Protein AF-A0A5P2HF36-F1 (afdb_monomer)

Radius of gyration: 24.13 Å; Cα contacts (8 Å, |Δi|>4): 48; chains: 1; bounding box: 55×25×68 Å

Solvent-accessible surface area (backbone atoms only — not comparable to full-atom values): 6601 Å² total; per-residue (Å²): 133,89,74,77,53,73,66,56,51,51,55,49,68,67,32,65,67,54,49,50,51,53,53,50,51,50,50,55,50,50,52,53,48,51,53,48,47,58,66,64,55,38,54,63,52,45,51,71,78,40,50,66,59,44,61,40,66,76,50,100,89,42,30,42,40,57,55,50,57,58,47,47,54,55,51,50,50,52,50,52,50,54,48,52,62,52,44,56,56,51,50,55,54,50,52,54,52,59,74,67,49,78,75,81,62,67,69,64,59,54,70,74,75,112

Foldseek 3Di:
DDDDDPVVVVVLVPDPLSVVLVVLLVVLVVVLVVVLCCLVVVVVVCCVVDVPQQVCDPDPPHGPVVVSVVVNVVVVVVSVVSNVVSVVVSVVSVVVVVVPDPDPPCVVVVVVVD

Nearest PDB structures (foldseek):
  1wa8-assembly1_A  TM=5.780E-01  e=6.560E+00  Mycobacterium tuberculosis variant bovis
  4lws-assembly3_A  TM=4.299E-01  e=8.935E+00  Thermomonospora curvata DSM 43183

Mean predicted aligned error: 9.25 Å

InterPro domains:
  IPR007436 Protein of unknown function DUF485 [PF04341] (14-98)

Sequence (114 aa):
MIKPSPRAYEALYQNPEFQRLVRTRRRVVLTLFAISMTMFFAVPVLAGIGSSLFEIRVTASTNFGLWYLCGQYFVGGVIAWAYAAKLRRLDAMADALISQAPSPEPEAAHAVAA

Organism: NCBI:txid82633

pLDDT: mean 84.2, std 13.48, range [40.88, 96.81]

Structure (mmCIF, N/CA/C/O backbone):
data_AF-A0A5P2HF36-F1
#
_entry.id   AF-A0A5P2HF36-F1
#
loop_
_atom_site.group_PDB
_atom_site.id
_atom_site.type_symbol
_atom_site.label_atom_id
_atom_site.label_alt_id
_atom_site.label_comp_id
_atom_site.label_asym_id
_atom_site.label_entity_id
_atom_site.label_seq_id
_atom_site.pdbx_PDB_ins_code
_atom_site.Cartn_x
_atom_site.Cartn_y
_atom_site.Cartn_z
_atom_site.occupancy
_atom_site.B_iso_or_equiv
_atom_site.auth_seq_id
_atom_site.auth_comp_id
_atom_site.auth_asym_id
_atom_site.auth_atom_id
_atom_site.pdbx_PDB_model_num
ATOM 1 N N . MET A 1 1 ? -20.904 16.478 21.110 1.00 54.81 1 MET A N 1
ATOM 2 C CA . MET A 1 1 ? -19.811 15.514 20.843 1.00 54.81 1 MET A CA 1
ATOM 3 C C . MET A 1 1 ? -19.294 15.032 22.193 1.00 54.81 1 MET A C 1
ATOM 5 O O . MET A 1 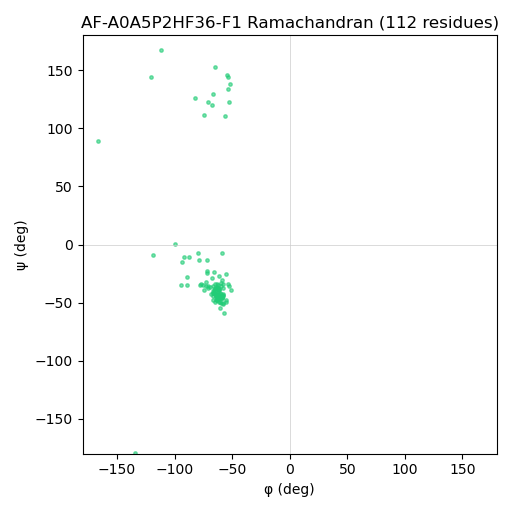1 ? -18.607 15.789 22.865 1.00 54.81 1 MET A O 1
ATOM 9 N N . ILE A 1 2 ? -19.700 13.845 22.645 1.00 56.78 2 ILE A N 1
ATOM 10 C CA . ILE A 1 2 ? -19.213 13.280 23.912 1.00 56.78 2 ILE A CA 1
ATOM 11 C C . ILE A 1 2 ? -17.780 12.808 23.657 1.00 56.78 2 ILE A C 1
ATOM 13 O O . ILE A 1 2 ? -17.565 11.899 22.857 1.00 56.78 2 ILE A O 1
ATOM 17 N N . LYS A 1 3 ? -16.790 13.469 24.264 1.00 63.72 3 LYS A N 1
ATOM 18 C CA . LYS A 1 3 ? -15.410 12.975 24.254 1.00 63.72 3 LYS A CA 1
ATOM 19 C C . LYS A 1 3 ? -15.289 11.924 25.362 1.00 63.72 3 LYS A C 1
ATOM 21 O O . LYS A 1 3 ? -15.630 12.245 26.499 1.00 63.72 3 LYS A O 1
ATOM 26 N N . PRO A 1 4 ? -14.824 10.700 25.059 1.00 67.50 4 PRO A N 1
ATOM 27 C CA . PRO A 1 4 ? -14.537 9.706 26.084 1.00 67.50 4 PRO A CA 1
ATOM 28 C C . PRO A 1 4 ? -13.595 10.283 27.144 1.00 67.50 4 PRO A C 1
ATOM 30 O O . PRO A 1 4 ? -12.704 11.077 26.824 1.00 67.50 4 PRO A O 1
ATOM 33 N N . SER A 1 5 ? -13.787 9.892 28.402 1.00 78.50 5 SER A N 1
ATOM 34 C CA . SER A 1 5 ? -12.887 10.294 29.482 1.00 78.50 5 SER A CA 1
ATOM 35 C C . SER A 1 5 ? -11.484 9.698 29.260 1.00 78.50 5 SER A C 1
ATOM 37 O O . SER A 1 5 ? -11.361 8.637 28.642 1.00 78.50 5 SER A O 1
ATOM 39 N N . PRO A 1 6 ? -10.405 10.325 29.767 1.00 79.06 6 PRO A N 1
ATOM 40 C CA . PRO A 1 6 ? -9.044 9.788 29.648 1.00 79.06 6 PRO A CA 1
ATOM 41 C C . PRO A 1 6 ? -8.927 8.321 30.098 1.00 79.06 6 PRO A C 1
ATOM 43 O O . PRO A 1 6 ? -8.327 7.506 29.406 1.00 79.06 6 PRO A O 1
ATOM 46 N N . ARG A 1 7 ? -9.627 7.950 31.180 1.00 78.25 7 ARG A N 1
ATOM 47 C CA . ARG A 1 7 ? -9.688 6.565 31.678 1.00 78.25 7 ARG A CA 1
ATOM 48 C C . ARG A 1 7 ? -10.326 5.585 30.691 1.00 78.25 7 ARG A C 1
ATOM 50 O O . ARG A 1 7 ? -9.879 4.446 30.603 1.00 78.25 7 ARG A O 1
ATOM 57 N N . ALA A 1 8 ? -11.343 6.014 29.941 1.00 78.81 8 ALA A N 1
ATOM 58 C CA . ALA A 1 8 ? -11.966 5.183 28.912 1.00 78.81 8 ALA A CA 1
ATOM 59 C C . ALA A 1 8 ? -10.999 4.903 27.748 1.00 78.81 8 ALA A C 1
ATOM 61 O O . 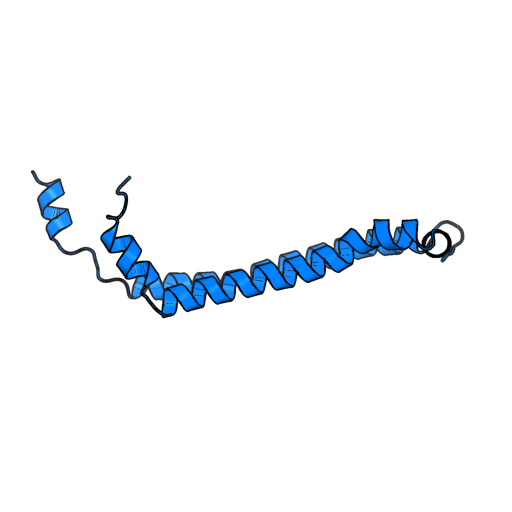ALA A 1 8 ? -10.977 3.792 27.219 1.00 78.81 8 ALA A O 1
ATOM 62 N N . TYR A 1 9 ? -10.150 5.874 27.387 1.00 79.44 9 TYR A N 1
ATOM 63 C CA . TYR A 1 9 ? -9.068 5.645 26.427 1.00 79.44 9 TYR A CA 1
ATOM 64 C C . TYR A 1 9 ? -8.015 4.680 26.975 1.00 79.44 9 TYR A C 1
ATOM 66 O O . TYR A 1 9 ? -7.620 3.763 26.261 1.00 79.44 9 TYR A O 1
ATOM 74 N N . GLU A 1 10 ? -7.592 4.842 28.232 1.00 82.75 10 GLU A N 1
ATOM 75 C CA . GLU A 1 10 ? -6.656 3.920 28.891 1.00 82.75 10 GLU A CA 1
ATOM 76 C C . GLU A 1 10 ? -7.169 2.472 28.847 1.00 82.75 10 GLU A C 1
ATOM 78 O O . GLU A 1 10 ? -6.445 1.567 28.430 1.00 82.75 10 GLU A O 1
ATOM 83 N N . ALA A 1 11 ? -8.440 2.259 29.207 1.00 82.31 11 ALA A N 1
ATOM 84 C CA . ALA A 1 11 ? -9.078 0.944 29.184 1.00 82.31 11 ALA A CA 1
ATOM 85 C C . ALA A 1 11 ? -9.122 0.345 27.766 1.00 82.31 11 ALA A C 1
ATOM 87 O O . ALA A 1 11 ? -8.852 -0.842 27.580 1.00 82.31 11 ALA A O 1
ATOM 88 N N . LEU A 1 12 ? -9.389 1.170 26.747 1.00 82.00 12 LEU A N 1
ATOM 89 C CA . LEU A 1 12 ? -9.356 0.746 25.347 1.00 82.00 12 LEU A CA 1
ATOM 90 C C . LEU A 1 12 ? -7.936 0.369 24.892 1.00 82.00 12 LEU A C 1
ATOM 92 O O . LEU A 1 12 ? -7.758 -0.641 24.215 1.00 82.00 12 LEU A O 1
ATOM 96 N N . TYR A 1 13 ? -6.914 1.137 25.281 1.00 84.31 13 TYR A N 1
ATOM 97 C CA . TYR A 1 13 ? -5.516 0.834 24.951 1.00 84.31 13 TYR A CA 1
ATOM 98 C C . TYR A 1 13 ? -4.999 -0.435 25.639 1.00 84.31 13 TYR A C 1
ATOM 100 O O . TYR A 1 13 ? -4.127 -1.119 25.090 1.00 84.31 13 TYR A O 1
ATOM 108 N N . GLN A 1 14 ? -5.536 -0.772 26.812 1.00 86.31 14 GLN A N 1
ATOM 109 C CA . GLN A 1 14 ? -5.230 -2.023 27.507 1.00 86.31 14 GLN A CA 1
ATOM 110 C C . GLN A 1 14 ? -5.974 -3.237 26.931 1.00 86.31 14 GLN A C 1
ATOM 112 O O . GLN A 1 14 ? -5.580 -4.368 27.211 1.00 86.31 14 GLN A O 1
ATOM 117 N N . ASN A 1 15 ? -6.990 -3.039 26.082 1.00 86.75 15 ASN A N 1
ATOM 118 C CA . ASN A 1 15 ? -7.717 -4.142 25.460 1.00 86.75 15 ASN A CA 1
ATOM 119 C C . ASN A 1 15 ? -6.813 -4.907 24.457 1.00 86.75 15 ASN A C 1
ATOM 121 O O . ASN A 1 15 ? -6.347 -4.326 23.466 1.00 86.75 15 ASN A O 1
ATOM 125 N N . PRO A 1 16 ? -6.574 -6.219 24.660 1.00 88.06 16 PRO A N 1
ATOM 126 C CA . PRO A 1 16 ? -5.680 -7.007 23.810 1.00 88.06 16 PRO A CA 1
ATOM 127 C C . PRO A 1 16 ? -6.176 -7.141 22.363 1.00 88.06 16 PRO A C 1
ATOM 129 O O . PRO A 1 16 ? -5.362 -7.129 21.433 1.00 88.06 16 PRO A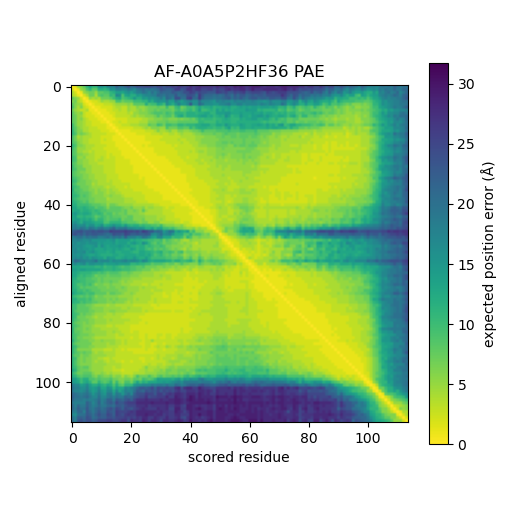 O 1
ATOM 132 N N . GLU A 1 17 ? -7.490 -7.207 22.142 1.00 87.62 17 GLU A N 1
ATOM 133 C CA . GLU A 1 17 ? -8.080 -7.286 20.801 1.00 87.62 17 GLU A CA 1
ATOM 134 C C . GLU A 1 17 ? -7.933 -5.953 20.048 1.00 87.62 17 GLU A C 1
ATOM 136 O O . GLU A 1 17 ? -7.604 -5.939 18.857 1.00 87.62 17 GLU A O 1
ATOM 141 N N . PHE A 1 18 ? -8.031 -4.817 20.748 1.00 88.19 18 PHE A N 1
ATOM 142 C CA . PHE A 1 18 ? -7.736 -3.506 20.160 1.00 88.19 18 PHE A CA 1
ATOM 143 C C . PHE A 1 18 ? -6.261 -3.389 19.749 1.00 88.19 18 PHE A C 1
ATOM 145 O O . PHE A 1 18 ? -5.944 -2.969 18.631 1.00 88.19 18 PHE A O 1
ATOM 152 N N . GLN A 1 19 ? -5.329 -3.838 20.596 1.00 89.88 19 GLN A N 1
ATOM 153 C CA . GLN A 1 19 ? -3.911 -3.861 20.226 1.00 89.88 19 GLN A CA 1
ATOM 154 C C . GLN A 1 19 ? -3.640 -4.770 19.023 1.00 89.88 19 GLN A C 1
ATOM 156 O O . GLN A 1 19 ? -2.832 -4.427 18.152 1.00 89.88 19 GLN A O 1
ATOM 161 N N . ARG A 1 20 ? -4.313 -5.923 18.944 1.00 90.81 20 ARG A N 1
ATOM 162 C CA . ARG A 1 20 ? -4.219 -6.840 17.804 1.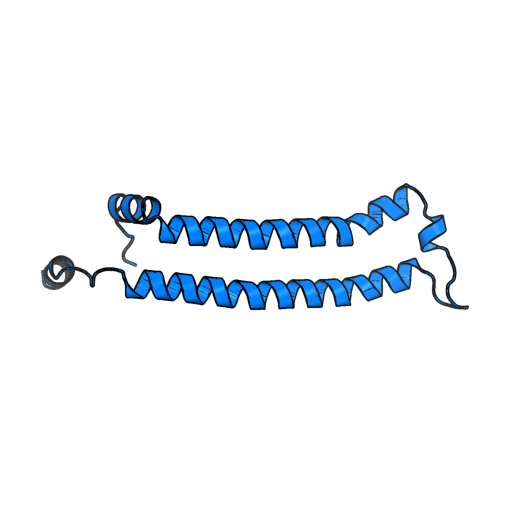00 90.81 20 ARG A CA 1
ATOM 163 C C . ARG A 1 20 ? -4.715 -6.183 16.516 1.00 90.81 20 ARG A C 1
ATOM 165 O O . ARG A 1 20 ? -4.030 -6.292 15.492 1.00 90.81 20 ARG A O 1
ATOM 172 N N . LEU A 1 21 ? -5.833 -5.458 16.565 1.00 91.06 21 LEU A N 1
ATOM 173 C CA . LEU A 1 21 ? -6.364 -4.684 15.440 1.00 91.06 21 LEU A CA 1
ATOM 174 C C . LEU A 1 21 ? -5.344 -3.646 14.947 1.00 91.06 21 LEU A C 1
ATOM 176 O O . LEU A 1 21 ? -4.987 -3.636 13.766 1.00 91.06 21 LEU A O 1
ATOM 180 N N . VAL A 1 22 ? -4.803 -2.826 15.856 1.00 92.56 22 VAL A N 1
ATOM 181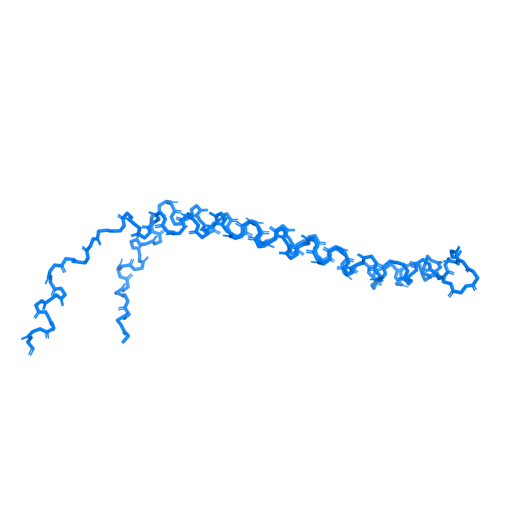 C CA . VAL A 1 22 ? -3.824 -1.774 15.525 1.00 92.56 22 VAL A CA 1
ATOM 182 C C . VAL A 1 22 ? -2.548 -2.364 14.923 1.00 92.56 22 VAL A C 1
ATOM 184 O O . VAL A 1 22 ? -2.069 -1.886 13.891 1.00 92.56 22 VAL A O 1
ATOM 187 N N . ARG A 1 23 ? -2.002 -3.437 15.513 1.00 93.19 23 ARG A N 1
ATOM 188 C CA . ARG A 1 23 ? -0.801 -4.117 14.991 1.00 93.19 23 ARG A CA 1
ATOM 189 C C . ARG A 1 23 ? -1.043 -4.692 13.597 1.00 93.19 23 ARG A C 1
ATOM 191 O O . ARG A 1 23 ? -0.171 -4.576 12.733 1.00 93.19 23 ARG A O 1
ATOM 198 N N . THR A 1 24 ? -2.216 -5.279 13.370 1.00 92.38 24 THR A N 1
ATOM 199 C CA . THR A 1 24 ? -2.583 -5.862 12.073 1.00 92.38 24 THR A CA 1
ATOM 200 C C . THR A 1 24 ? -2.726 -4.774 11.015 1.00 92.38 24 THR A C 1
ATOM 202 O O . THR A 1 24 ? -2.094 -4.873 9.963 1.00 92.38 24 THR A O 1
ATOM 205 N N . ARG A 1 25 ? -3.449 -3.686 11.316 1.00 93.31 25 ARG A N 1
ATOM 206 C CA . ARG A 1 25 ? -3.562 -2.516 10.432 1.00 93.31 25 ARG A CA 1
ATOM 207 C C . ARG A 1 25 ? -2.192 -1.951 10.078 1.00 93.31 25 ARG A C 1
ATOM 209 O O . ARG A 1 25 ? -1.893 -1.772 8.900 1.00 93.31 25 ARG A O 1
ATOM 216 N N . ARG A 1 26 ? -1.337 -1.728 11.081 1.00 95.19 26 ARG A N 1
ATOM 217 C CA . ARG A 1 26 ? 0.016 -1.200 10.869 1.00 95.19 26 ARG A CA 1
ATOM 218 C C . ARG A 1 26 ? 0.832 -2.105 9.953 1.00 95.19 26 ARG A C 1
ATOM 220 O O . ARG A 1 26 ? 1.468 -1.606 9.035 1.00 95.19 26 ARG A O 1
ATOM 227 N N . ARG A 1 27 ? 0.793 -3.425 10.162 1.00 95.38 27 ARG A N 1
ATOM 228 C CA . ARG A 1 27 ? 1.503 -4.387 9.306 1.00 95.38 27 ARG A CA 1
ATOM 229 C C . ARG A 1 27 ? 1.007 -4.319 7.863 1.00 95.38 27 ARG A C 1
ATOM 231 O O . ARG A 1 27 ? 1.826 -4.236 6.961 1.00 95.38 27 ARG A O 1
ATOM 238 N N . VAL A 1 28 ? -0.311 -4.312 7.646 1.00 93.81 28 VAL A N 1
ATOM 239 C CA . VAL A 1 28 ? -0.899 -4.217 6.299 1.00 93.81 28 VAL A CA 1
ATOM 240 C C . VAL A 1 28 ? -0.433 -2.953 5.583 1.00 93.81 28 VAL A C 1
ATOM 242 O O . VAL A 1 28 ? 0.059 -3.043 4.460 1.00 93.81 28 VAL A O 1
ATOM 245 N N . VAL A 1 29 ? -0.552 -1.801 6.245 1.00 94.88 29 VAL A N 1
ATOM 246 C CA . VAL A 1 29 ? -0.167 -0.507 5.671 1.00 94.88 29 VAL A CA 1
ATOM 247 C C . VAL A 1 29 ? 1.330 -0.464 5.388 1.00 94.88 29 VAL A C 1
ATOM 249 O O . VAL A 1 29 ? 1.711 -0.117 4.279 1.00 94.88 29 VAL A O 1
ATOM 252 N N . LEU A 1 30 ? 2.177 -0.870 6.338 1.00 96.75 30 LEU A N 1
ATOM 253 C CA . LEU A 1 30 ? 3.630 -0.839 6.157 1.00 96.75 30 LEU A CA 1
ATOM 254 C C . LEU A 1 30 ? 4.106 -1.790 5.059 1.00 96.75 30 LEU A C 1
ATOM 256 O O . LEU A 1 30 ? 4.994 -1.429 4.296 1.00 96.75 30 LEU A O 1
ATOM 260 N N . THR A 1 31 ? 3.516 -2.981 4.939 1.00 95.06 31 THR A N 1
ATOM 261 C CA . THR A 1 31 ? 3.863 -3.909 3.857 1.00 95.06 31 THR A CA 1
ATOM 262 C C . THR A 1 31 ? 3.495 -3.332 2.494 1.00 95.06 31 THR A C 1
ATOM 264 O O . THR A 1 31 ? 4.321 -3.352 1.588 1.00 95.06 31 THR A O 1
ATOM 267 N N . LEU A 1 32 ? 2.279 -2.797 2.339 1.00 94.44 32 LEU A N 1
ATOM 268 C CA . LEU A 1 32 ? 1.861 -2.193 1.071 1.00 94.44 32 LEU A CA 1
ATOM 269 C C . LEU A 1 32 ? 2.670 -0.934 0.758 1.00 94.44 32 LEU A C 1
ATOM 271 O O . LEU A 1 32 ? 3.081 -0.750 -0.379 1.00 94.44 32 LEU A O 1
ATOM 275 N N . PHE A 1 33 ? 2.965 -0.120 1.770 1.00 96.00 33 PHE A N 1
ATOM 276 C CA . PHE A 1 33 ? 3.836 1.039 1.638 1.00 96.00 33 PHE A CA 1
ATOM 277 C C . PHE A 1 33 ? 5.240 0.646 1.176 1.00 96.00 33 PHE A C 1
ATOM 279 O O . PHE A 1 33 ? 5.750 1.262 0.251 1.00 96.00 33 PHE A O 1
ATOM 286 N N . ALA A 1 34 ? 5.846 -0.392 1.759 1.00 96.62 34 ALA A N 1
ATOM 287 C CA . ALA A 1 34 ? 7.163 -0.868 1.344 1.00 96.62 34 ALA A CA 1
ATOM 288 C C . ALA A 1 34 ? 7.160 -1.341 -0.119 1.00 96.62 34 ALA A C 1
ATOM 290 O O . ALA A 1 34 ? 8.033 -0.941 -0.882 1.00 96.62 34 ALA A O 1
ATOM 291 N N . ILE A 1 35 ? 6.147 -2.115 -0.530 1.00 94.94 35 ILE A N 1
ATOM 292 C CA . ILE A 1 35 ? 5.985 -2.563 -1.924 1.00 94.94 35 ILE A CA 1
ATOM 293 C C . ILE A 1 35 ? 5.838 -1.363 -2.865 1.00 94.94 35 ILE A C 1
ATOM 295 O O . ILE A 1 35 ? 6.543 -1.284 -3.871 1.00 94.94 35 ILE A O 1
ATOM 299 N N . SER A 1 36 ? 4.954 -0.418 -2.529 1.00 94.06 36 SER A N 1
ATOM 300 C CA . SER A 1 36 ? 4.769 0.809 -3.302 1.00 94.06 36 SER A CA 1
ATOM 301 C C . SER A 1 36 ? 6.065 1.603 -3.384 1.00 94.06 36 SER A C 1
ATOM 303 O O . SER A 1 36 ? 6.454 2.026 -4.463 1.00 94.06 36 SER A O 1
ATOM 305 N N . MET A 1 37 ? 6.775 1.778 -2.274 1.00 95.69 37 MET A N 1
ATOM 306 C CA . MET A 1 37 ? 8.026 2.520 -2.275 1.00 95.69 37 MET A CA 1
ATOM 307 C C . MET A 1 37 ? 9.031 1.852 -3.212 1.00 95.69 37 MET A C 1
ATOM 309 O O . MET A 1 37 ? 9.520 2.503 -4.122 1.00 95.69 37 MET A O 1
ATOM 313 N N . THR A 1 38 ? 9.259 0.543 -3.096 1.00 94.12 38 THR A N 1
ATOM 314 C CA . THR A 1 38 ? 10.170 -0.172 -3.999 1.00 94.12 38 THR A CA 1
ATOM 315 C C . THR A 1 38 ? 9.764 -0.041 -5.468 1.00 94.12 38 THR A C 1
ATOM 317 O O . THR A 1 38 ? 10.619 0.222 -6.305 1.00 94.12 38 THR A O 1
ATOM 320 N N . MET A 1 39 ? 8.480 -0.190 -5.799 1.00 90.94 39 MET A N 1
ATOM 321 C CA . MET A 1 39 ? 8.014 -0.143 -7.191 1.00 90.94 39 MET A CA 1
ATOM 322 C C . MET A 1 39 ? 7.991 1.263 -7.786 1.00 90.94 39 MET A C 1
ATOM 324 O O . MET A 1 39 ? 8.330 1.434 -8.950 1.00 90.94 39 MET A O 1
ATOM 328 N N . PHE A 1 40 ? 7.593 2.278 -7.025 1.00 91.12 40 PHE A N 1
ATOM 329 C CA . PHE A 1 40 ? 7.440 3.633 -7.553 1.00 91.12 40 PHE A CA 1
ATOM 330 C C . PHE A 1 40 ? 8.739 4.444 -7.458 1.00 91.12 40 PHE A C 1
ATOM 332 O O . PHE A 1 40 ? 9.060 5.179 -8.390 1.00 91.12 40 PHE A O 1
ATOM 339 N N . PHE A 1 41 ? 9.548 4.255 -6.407 1.00 92.88 41 PHE A N 1
ATOM 340 C CA . PHE A 1 41 ? 10.876 4.881 -6.303 1.00 92.88 41 PHE A CA 1
ATOM 341 C C . PHE A 1 41 ? 11.965 4.168 -7.111 1.00 92.88 41 PHE A C 1
ATOM 343 O O . PHE A 1 41 ? 13.062 4.706 -7.248 1.00 92.88 41 PHE A O 1
ATOM 350 N N . ALA A 1 42 ? 11.691 3.001 -7.696 1.00 89.81 42 ALA A N 1
ATOM 351 C CA . ALA A 1 42 ? 12.637 2.374 -8.612 1.00 89.81 42 ALA A CA 1
ATOM 352 C C . ALA A 1 42 ? 12.920 3.242 -9.850 1.00 89.81 42 ALA A C 1
ATOM 354 O O . ALA A 1 42 ? 14.023 3.165 -10.375 1.00 89.81 42 ALA A O 1
ATOM 355 N N . VAL A 1 43 ? 11.995 4.108 -10.289 1.00 88.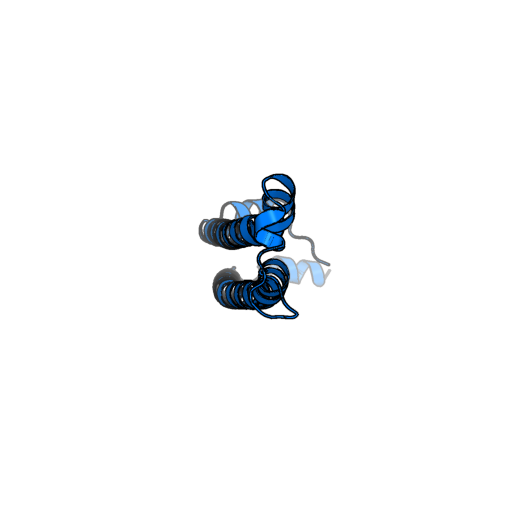56 43 VAL A N 1
ATOM 356 C CA . VAL A 1 43 ? 12.201 4.984 -11.462 1.00 88.56 43 VAL A CA 1
ATOM 357 C C . VAL A 1 43 ? 13.438 5.880 -11.312 1.00 88.56 43 VAL A C 1
ATOM 359 O O . VAL A 1 43 ? 14.338 5.749 -12.138 1.00 88.56 43 VAL A O 1
ATOM 362 N N . PRO A 1 44 ? 13.553 6.753 -10.288 1.00 88.31 44 PRO A N 1
ATOM 363 C CA . PRO A 1 44 ? 14.737 7.598 -10.129 1.00 88.31 44 PRO A CA 1
ATOM 364 C C . PRO A 1 44 ? 16.020 6.791 -9.893 1.00 88.31 44 PRO A C 1
ATOM 366 O O . PRO A 1 44 ? 17.078 7.186 -10.375 1.00 88.31 44 PRO A O 1
ATOM 369 N N . VAL A 1 45 ? 15.940 5.646 -9.206 1.00 88.44 45 VAL A N 1
ATOM 370 C CA . VAL A 1 45 ? 17.100 4.765 -8.985 1.00 88.44 45 VAL A CA 1
ATOM 371 C C . VAL A 1 45 ? 17.602 4.180 -10.305 1.00 88.44 45 VAL A C 1
ATOM 373 O O . VAL A 1 45 ? 18.788 4.267 -10.614 1.00 88.44 45 VAL A O 1
ATOM 376 N N . LEU A 1 46 ? 16.703 3.616 -11.110 1.00 84.06 46 LEU A N 1
ATOM 377 C CA . LEU A 1 46 ? 17.040 3.037 -12.406 1.00 84.06 46 LEU A CA 1
ATOM 378 C C . LEU A 1 46 ? 17.493 4.115 -13.397 1.00 84.06 46 LEU A C 1
ATOM 380 O O . LEU A 1 46 ? 18.465 3.905 -14.114 1.00 84.06 46 LEU A O 1
ATOM 384 N N . ALA A 1 47 ? 16.849 5.284 -13.395 1.00 83.69 47 ALA A N 1
ATOM 385 C CA . ALA A 1 47 ? 17.240 6.411 -14.236 1.00 83.69 47 ALA A CA 1
ATOM 386 C C . ALA A 1 47 ? 18.632 6.959 -13.874 1.00 83.69 47 ALA A C 1
ATOM 388 O O . ALA A 1 47 ? 19.386 7.331 -14.768 1.00 83.69 47 ALA A O 1
ATOM 389 N N . GLY A 1 48 ? 18.983 6.991 -12.583 1.00 84.31 48 GLY A N 1
ATOM 390 C CA . GLY A 1 48 ? 20.273 7.496 -12.107 1.00 84.31 48 GLY A CA 1
ATOM 391 C C . GLY A 1 48 ? 21.441 6.525 -12.295 1.00 84.31 48 GLY A C 1
ATOM 392 O O . GLY A 1 48 ? 22.555 6.968 -12.559 1.00 84.31 48 GLY A O 1
ATOM 393 N N . ILE A 1 49 ? 21.207 5.214 -12.170 1.00 76.44 49 ILE A N 1
ATOM 394 C CA . ILE A 1 49 ? 22.265 4.192 -12.283 1.00 76.44 49 ILE A CA 1
ATOM 395 C C . ILE A 1 49 ? 22.441 3.720 -13.738 1.00 76.44 49 ILE A C 1
ATOM 397 O O . ILE A 1 49 ? 23.544 3.343 -14.129 1.00 76.44 49 ILE A O 1
ATOM 401 N N . GLY A 1 50 ? 21.390 3.766 -14.565 1.00 69.50 50 GLY A N 1
ATOM 402 C CA . GLY A 1 50 ? 21.478 3.361 -15.967 1.00 69.50 50 GLY A CA 1
ATOM 403 C C . GLY A 1 50 ? 20.275 3.788 -16.801 1.00 69.50 50 GLY A C 1
ATOM 404 O O . GLY A 1 50 ? 19.348 2.999 -16.999 1.00 69.50 50 GLY A O 1
ATOM 405 N N . SER A 1 51 ? 20.330 4.999 -17.376 1.00 72.12 51 SER A N 1
ATOM 406 C CA . SER A 1 51 ? 19.336 5.462 -18.367 1.00 72.12 51 SER A CA 1
ATOM 407 C C . SER A 1 51 ? 19.212 4.504 -19.556 1.00 72.12 51 SER A C 1
ATOM 409 O O . SER A 1 51 ? 18.138 4.382 -20.144 1.00 72.12 51 SER A O 1
ATOM 411 N N . SER A 1 52 ? 20.277 3.746 -19.838 1.00 78.12 52 SER A N 1
ATOM 412 C CA . SER A 1 52 ? 20.321 2.727 -20.881 1.00 78.12 52 SER A CA 1
ATOM 413 C C . SER A 1 52 ? 19.181 1.717 -20.772 1.00 78.12 52 SER A C 1
ATOM 415 O O . SER A 1 52 ? 18.654 1.337 -21.809 1.00 78.12 52 SER A O 1
ATOM 417 N N . LEU A 1 53 ? 18.734 1.341 -19.562 1.00 80.50 53 LEU A N 1
ATOM 418 C CA . LEU A 1 53 ? 17.592 0.435 -19.368 1.00 80.50 53 LEU A CA 1
ATOM 419 C C . LEU A 1 53 ? 16.269 1.055 -19.831 1.00 80.50 53 LEU A C 1
ATOM 421 O O . LEU A 1 53 ? 15.461 0.379 -20.462 1.00 80.50 53 LEU A O 1
ATOM 425 N N . PHE A 1 54 ? 16.044 2.338 -19.536 1.00 81.50 54 PHE A N 1
ATOM 426 C CA . PHE A 1 54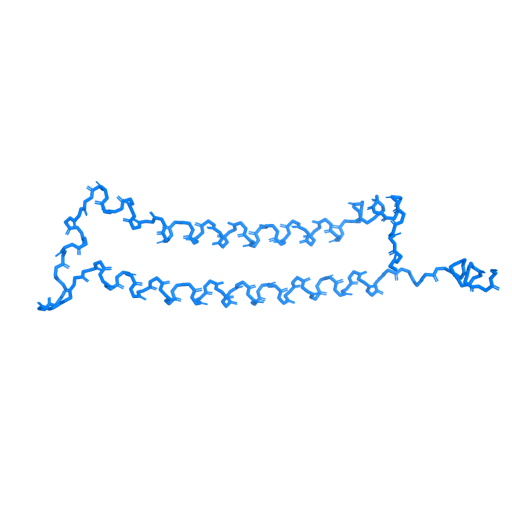 ? 14.839 3.057 -19.963 1.00 81.50 54 PHE A CA 1
ATOM 427 C C . PHE A 1 54 ? 14.849 3.351 -21.467 1.00 81.50 54 PHE A C 1
ATOM 429 O O . PHE A 1 54 ? 13.785 3.504 -22.063 1.00 81.50 54 PHE A O 1
ATOM 436 N N . GLU A 1 55 ? 16.026 3.375 -22.088 1.00 82.75 55 GLU A N 1
ATOM 437 C CA . GLU A 1 55 ? 16.219 3.611 -23.520 1.00 82.75 55 GLU A CA 1
ATOM 438 C C . GLU A 1 55 ? 16.149 2.336 -24.374 1.00 82.75 55 GLU A C 1
ATOM 440 O O . GLU A 1 55 ? 16.045 2.442 -25.600 1.00 82.75 55 GLU A O 1
ATOM 445 N N . ILE A 1 56 ? 16.139 1.138 -23.762 1.00 87.00 56 ILE A N 1
ATOM 446 C CA . ILE A 1 56 ? 15.970 -0.132 -24.486 1.00 87.00 56 ILE A CA 1
ATOM 447 C C . ILE A 1 56 ? 14.666 -0.072 -25.278 1.00 87.00 56 ILE A C 1
ATOM 449 O O . ILE A 1 56 ? 13.565 -0.083 -24.718 1.00 87.00 56 ILE A O 1
ATOM 453 N N . ARG A 1 57 ? 14.790 -0.014 -26.605 1.00 89.69 57 ARG A N 1
ATOM 454 C CA . ARG A 1 57 ? 13.644 -0.044 -27.512 1.00 89.69 57 ARG A CA 1
ATOM 455 C C . ARG A 1 57 ? 13.043 -1.442 -27.508 1.00 89.69 57 ARG A C 1
ATOM 457 O O . ARG A 1 57 ? 13.723 -2.417 -27.804 1.00 89.69 57 ARG A O 1
ATOM 464 N N . VAL A 1 58 ? 11.758 -1.518 -27.178 1.00 87.44 58 VAL A N 1
ATOM 465 C CA . VAL A 1 58 ? 10.964 -2.756 -27.223 1.00 87.44 58 VAL A CA 1
ATOM 466 C C . VAL A 1 58 ? 10.235 -2.857 -28.563 1.00 87.44 58 VAL A C 1
ATOM 468 O O . VAL A 1 58 ? 10.095 -3.938 -29.122 1.00 87.44 58 VAL A O 1
ATOM 471 N N . THR A 1 59 ? 9.805 -1.717 -29.107 1.00 90.38 59 THR A N 1
ATOM 472 C CA . THR A 1 59 ? 9.219 -1.608 -30.450 1.00 90.38 59 THR A CA 1
ATOM 473 C C . THR A 1 59 ? 9.826 -0.412 -31.186 1.00 90.38 59 THR A C 1
ATOM 475 O O . THR A 1 59 ? 10.663 0.306 -30.635 1.00 90.38 59 THR A O 1
ATOM 478 N N . ALA A 1 60 ? 9.393 -0.166 -32.427 1.00 85.81 60 ALA A N 1
ATOM 479 C CA . ALA A 1 60 ? 9.839 0.985 -33.210 1.00 85.81 60 ALA A CA 1
ATOM 480 C C . ALA A 1 60 ? 9.549 2.340 -32.528 1.00 85.81 60 ALA A C 1
ATOM 482 O O . ALA A 1 60 ? 10.319 3.281 -32.711 1.00 85.81 60 ALA A O 1
ATOM 483 N N . SER A 1 61 ? 8.478 2.435 -31.729 1.00 91.06 61 SER A N 1
ATOM 484 C CA . SER A 1 61 ? 8.035 3.677 -31.076 1.00 91.06 61 SER A CA 1
ATOM 485 C C . SER A 1 61 ? 8.023 3.627 -29.544 1.00 91.06 61 SER A C 1
ATOM 487 O O . SER A 1 61 ? 7.844 4.666 -28.913 1.00 91.06 61 SER A O 1
ATOM 489 N N . THR A 1 62 ? 8.225 2.459 -28.922 1.00 92.38 62 THR A N 1
ATOM 490 C CA . THR A 1 62 ? 8.165 2.305 -27.458 1.00 92.38 62 THR A CA 1
ATOM 491 C C . THR A 1 62 ? 9.476 1.798 -26.874 1.00 92.38 62 THR A C 1
ATOM 493 O O . THR A 1 62 ? 10.103 0.890 -27.426 1.00 92.38 62 THR A O 1
ATOM 496 N N . ASN A 1 63 ? 9.822 2.288 -25.688 1.00 91.50 63 ASN A N 1
ATOM 497 C CA . ASN A 1 63 ? 10.941 1.795 -24.893 1.00 91.50 63 ASN A CA 1
ATOM 498 C C . ASN A 1 63 ? 10.461 1.091 -23.616 1.00 91.50 63 ASN A C 1
ATOM 500 O O . ASN A 1 63 ? 9.288 1.171 -23.244 1.00 91.50 63 ASN A O 1
ATOM 504 N N . PHE A 1 64 ? 11.372 0.380 -22.961 1.00 89.75 64 PHE A N 1
ATOM 505 C CA . PHE A 1 64 ? 11.094 -0.332 -21.719 1.00 89.75 64 PHE A CA 1
ATOM 506 C C . PHE A 1 64 ? 10.588 0.608 -20.618 1.00 89.75 64 PHE A C 1
ATOM 508 O O . PHE A 1 64 ? 9.666 0.252 -19.889 1.00 89.75 64 PHE A O 1
ATOM 515 N N . GLY A 1 65 ? 11.124 1.829 -20.542 1.00 89.62 65 GLY A N 1
ATOM 516 C CA . GLY A 1 65 ? 10.697 2.833 -19.573 1.00 89.62 65 GLY A CA 1
ATOM 517 C C . GLY A 1 65 ? 9.211 3.183 -19.656 1.00 89.62 65 GLY A C 1
ATOM 518 O O . GLY A 1 65 ? 8.533 3.263 -18.632 1.00 89.62 65 GLY A O 1
ATOM 519 N N . LEU A 1 66 ? 8.685 3.328 -20.873 1.00 91.31 66 LEU A N 1
ATOM 520 C CA . LEU A 1 66 ? 7.269 3.586 -21.118 1.00 91.31 66 LEU A CA 1
ATOM 521 C C . LEU A 1 66 ? 6.404 2.418 -20.635 1.00 91.31 66 LEU A C 1
ATOM 523 O O . LEU A 1 66 ? 5.437 2.626 -19.907 1.00 91.31 66 LEU A O 1
ATOM 527 N N . TRP A 1 67 ? 6.774 1.188 -20.995 1.00 92.94 67 TRP A N 1
ATOM 528 C CA . TRP A 1 67 ? 6.059 -0.013 -20.555 1.00 92.94 67 TRP A CA 1
ATOM 529 C C . TRP A 1 67 ? 6.108 -0.194 -19.039 1.00 92.94 67 TRP A C 1
ATOM 531 O O . TRP A 1 67 ? 5.108 -0.584 -18.438 1.00 92.94 67 TRP A O 1
ATOM 541 N N . TYR A 1 68 ? 7.239 0.134 -18.417 1.00 90.88 68 TYR A N 1
ATOM 542 C CA . TYR A 1 68 ? 7.394 0.123 -16.971 1.00 90.88 68 TYR A CA 1
ATOM 543 C C . TYR A 1 68 ? 6.433 1.112 -16.301 1.00 90.88 68 TYR A C 1
ATOM 545 O O . TYR A 1 68 ? 5.681 0.717 -15.410 1.00 90.88 68 TYR A O 1
ATOM 553 N N . LEU A 1 69 ? 6.379 2.361 -16.782 1.00 91.00 69 LEU A N 1
ATOM 554 C CA . LEU A 1 69 ? 5.426 3.368 -16.301 1.00 91.00 69 LEU A CA 1
ATOM 555 C C . LEU A 1 69 ? 3.974 2.913 -16.482 1.00 91.00 69 LEU A C 1
ATOM 557 O O . LEU A 1 69 ? 3.181 2.999 -15.548 1.00 91.00 69 LEU A O 1
ATOM 561 N N . CYS A 1 70 ? 3.616 2.379 -17.652 1.00 94.31 70 CYS A N 1
ATOM 562 C CA . CYS A 1 70 ? 2.280 1.829 -17.885 1.00 94.31 70 CYS A CA 1
ATOM 563 C C . CYS A 1 70 ? 1.958 0.683 -16.909 1.00 94.31 70 CYS A C 1
ATOM 565 O O . CYS A 1 70 ? 0.869 0.643 -16.334 1.00 94.31 70 CYS A O 1
ATOM 567 N N . GLY A 1 71 ? 2.913 -0.217 -16.666 1.00 94.06 71 GLY A N 1
ATOM 568 C CA . GLY A 1 71 ? 2.779 -1.315 -15.710 1.00 94.06 71 GLY A CA 1
ATOM 569 C C . GLY A 1 71 ? 2.586 -0.845 -14.267 1.00 94.06 71 GLY A C 1
ATOM 570 O O . GLY A 1 71 ? 1.814 -1.456 -13.525 1.00 94.06 71 GLY A O 1
ATOM 571 N N . GLN A 1 72 ? 3.207 0.270 -13.868 1.00 94.00 72 GLN A N 1
ATOM 572 C CA . GLN A 1 72 ? 3.037 0.839 -12.527 1.00 94.00 72 GLN A CA 1
ATOM 573 C C . GLN A 1 72 ? 1.580 1.210 -12.220 1.00 94.00 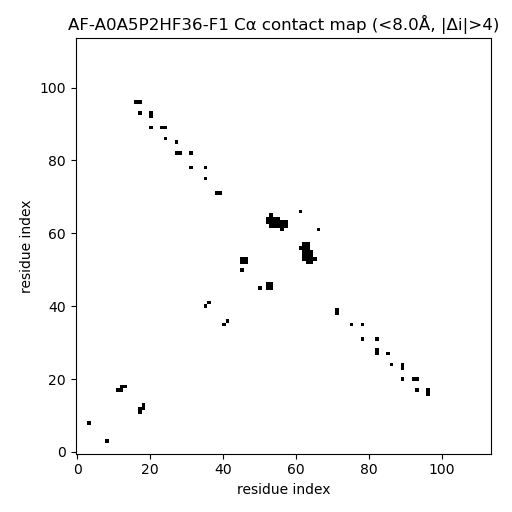72 GLN A C 1
ATOM 575 O O . GLN A 1 72 ? 1.148 1.041 -11.079 1.00 94.00 72 GLN A O 1
ATOM 580 N N . TYR A 1 73 ? 0.787 1.637 -13.210 1.00 94.75 73 TYR A N 1
ATOM 581 C CA . TYR A 1 73 ? -0.646 1.891 -13.005 1.00 94.75 73 TYR A CA 1
ATOM 582 C C . TYR A 1 73 ? -1.408 0.615 -12.643 1.00 94.75 73 TYR A C 1
ATOM 584 O O . TYR A 1 73 ? -2.222 0.620 -11.717 1.00 94.75 73 TYR A O 1
ATOM 592 N N . PHE A 1 74 ? -1.113 -0.495 -13.324 1.00 96.12 74 PHE A N 1
ATOM 593 C CA . PHE A 1 74 ? -1.715 -1.788 -13.007 1.00 96.12 74 PHE A CA 1
ATOM 594 C C . PHE A 1 74 ? -1.316 -2.255 -11.602 1.00 96.12 74 PHE A C 1
ATOM 596 O O . PHE A 1 74 ? -2.173 -2.645 -10.808 1.00 96.12 74 PHE A O 1
ATOM 603 N N . VAL A 1 75 ? -0.031 -2.134 -11.252 1.00 95.12 75 VAL A N 1
ATOM 604 C CA . VAL A 1 75 ? 0.476 -2.444 -9.905 1.00 95.12 75 VAL A CA 1
ATOM 605 C C . VAL A 1 75 ? -0.213 -1.584 -8.843 1.00 95.12 75 VAL A C 1
ATOM 60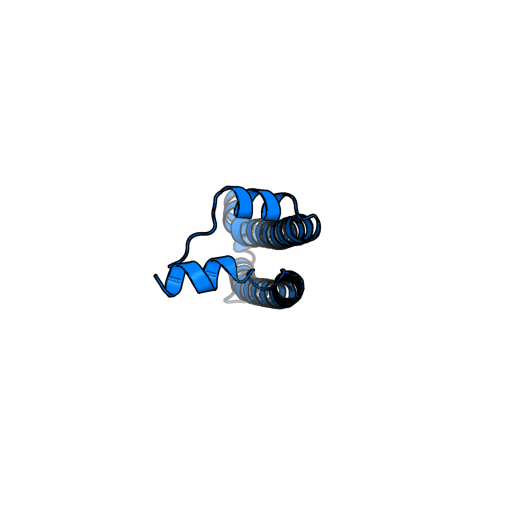7 O O . VAL A 1 75 ? -0.656 -2.111 -7.824 1.00 95.12 75 VAL A O 1
ATOM 610 N N . GLY A 1 76 ? -0.373 -0.282 -9.090 1.00 95.25 76 GLY A N 1
ATOM 611 C CA . GLY A 1 76 ? -1.106 0.627 -8.208 1.00 95.25 76 GLY A CA 1
ATOM 612 C C . GLY A 1 76 ? -2.554 0.184 -7.989 1.00 95.25 76 GLY A C 1
ATOM 613 O O . GLY A 1 76 ? -3.018 0.142 -6.849 1.00 95.25 76 GLY A O 1
ATOM 614 N N . GLY A 1 77 ? -3.243 -0.235 -9.055 1.00 96.06 77 GLY A N 1
ATOM 615 C CA . GLY A 1 77 ? -4.590 -0.804 -8.974 1.00 96.06 77 GLY A CA 1
ATOM 616 C C . GLY A 1 77 ? -4.651 -2.075 -8.121 1.00 96.06 77 GLY A C 1
ATOM 617 O O . GLY A 1 77 ? -5.506 -2.188 -7.241 1.00 96.06 77 GLY A O 1
ATOM 618 N N . VAL A 1 78 ? -3.705 -3.001 -8.310 1.00 96.62 78 VAL A N 1
ATOM 619 C CA . VAL A 1 78 ? -3.600 -4.229 -7.502 1.00 96.62 78 VAL A CA 1
ATOM 620 C C . VAL A 1 78 ? -3.344 -3.905 -6.028 1.00 96.62 78 VAL A C 1
ATOM 622 O O . VAL A 1 78 ? -3.973 -4.502 -5.154 1.00 96.62 78 VAL A O 1
ATOM 625 N N . ILE A 1 79 ? -2.466 -2.944 -5.732 1.00 95.62 79 ILE A N 1
ATOM 626 C CA . ILE A 1 79 ? -2.173 -2.501 -4.362 1.00 95.62 79 ILE A CA 1
ATOM 627 C C . ILE A 1 79 ? -3.415 -1.885 -3.712 1.00 95.62 79 ILE A C 1
ATOM 629 O O . ILE A 1 79 ? -3.735 -2.231 -2.573 1.00 95.62 79 ILE A O 1
ATOM 633 N N . ALA A 1 80 ? -4.139 -1.020 -4.426 1.00 95.44 80 ALA A N 1
ATOM 634 C CA . ALA A 1 80 ? -5.368 -0.404 -3.933 1.00 95.44 80 ALA A CA 1
ATOM 635 C C . ALA A 1 80 ? -6.457 -1.452 -3.655 1.00 95.44 80 ALA A C 1
ATOM 637 O O . ALA A 1 80 ? -7.079 -1.445 -2.590 1.00 95.44 80 ALA A O 1
ATOM 638 N N . TRP A 1 81 ? -6.640 -2.407 -4.568 1.00 96.81 81 TRP A N 1
ATOM 639 C CA . TRP A 1 81 ? -7.570 -3.515 -4.375 1.00 96.81 81 TRP A CA 1
ATOM 640 C C . TRP A 1 81 ? -7.177 -4.393 -3.179 1.00 96.81 81 TRP A C 1
ATOM 642 O O . TRP A 1 81 ? -8.011 -4.683 -2.318 1.00 96.81 81 TRP A O 1
ATOM 652 N N . ALA A 1 82 ? -5.898 -4.759 -3.065 1.00 95.38 82 ALA A N 1
ATOM 653 C CA . ALA A 1 82 ? -5.382 -5.542 -1.946 1.00 95.38 82 ALA A CA 1
ATOM 654 C C . ALA A 1 82 ? -5.529 -4.804 -0.606 1.00 95.38 82 ALA A C 1
ATOM 656 O O . ALA A 1 82 ? -5.832 -5.431 0.412 1.00 95.38 82 ALA A O 1
ATOM 657 N N . TYR A 1 83 ? -5.340 -3.482 -0.596 1.00 94.50 83 TYR A N 1
ATOM 658 C CA . TYR A 1 83 ? -5.601 -2.638 0.565 1.00 94.50 83 TYR A CA 1
ATOM 659 C C . TYR A 1 83 ? -7.072 -2.716 0.974 1.00 94.50 83 TYR A C 1
ATOM 661 O O . TYR A 1 83 ? -7.356 -3.093 2.109 1.00 94.50 83 TYR A O 1
ATOM 669 N N . ALA A 1 84 ? -7.999 -2.453 0.048 1.00 95.31 84 ALA A N 1
ATOM 670 C CA . ALA A 1 84 ? -9.436 -2.489 0.314 1.00 95.31 84 ALA A CA 1
ATOM 671 C C . ALA A 1 84 ? -9.895 -3.867 0.820 1.00 95.31 84 ALA A C 1
ATOM 673 O O . ALA A 1 84 ? -10.607 -3.967 1.818 1.00 95.31 84 ALA A O 1
ATOM 674 N N . ALA A 1 85 ? -9.425 -4.948 0.191 1.00 94.81 85 ALA A N 1
ATOM 675 C CA . ALA A 1 85 ? -9.742 -6.313 0.604 1.00 94.81 85 ALA A CA 1
ATOM 676 C C . ALA A 1 85 ? -9.257 -6.627 2.032 1.00 94.81 85 ALA A C 1
ATOM 678 O O . ALA A 1 85 ? -9.953 -7.306 2.790 1.00 94.81 85 ALA A O 1
ATOM 679 N N . LYS A 1 86 ? -8.077 -6.130 2.422 1.00 93.44 86 LYS A N 1
ATOM 680 C CA . LYS A 1 86 ? -7.544 -6.303 3.781 1.00 93.44 86 LYS A CA 1
ATOM 681 C C . LYS A 1 86 ? -8.235 -5.395 4.796 1.00 93.44 86 LYS A C 1
ATOM 683 O O . LYS A 1 86 ? -8.425 -5.825 5.931 1.00 93.44 86 LYS A O 1
ATOM 688 N N . LEU A 1 87 ? -8.630 -4.187 4.397 1.00 92.06 87 LEU A N 1
ATOM 689 C CA . LEU A 1 87 ? -9.337 -3.245 5.263 1.00 92.06 87 LEU A CA 1
ATOM 690 C C . LEU A 1 87 ? -10.711 -3.782 5.660 1.00 92.06 87 LEU A C 1
ATOM 692 O O . LEU A 1 87 ? -11.016 -3.789 6.841 1.00 92.06 87 LEU A O 1
ATOM 696 N N . ARG A 1 88 ? -11.438 -4.419 4.732 1.00 92.94 88 ARG A N 1
ATOM 697 C CA . ARG A 1 88 ? -12.707 -5.108 5.041 1.00 92.94 88 ARG A CA 1
ATOM 698 C C . ARG A 1 88 ? -12.594 -6.126 6.180 1.00 92.94 88 ARG A C 1
ATOM 700 O O . ARG A 1 88 ? -13.537 -6.312 6.940 1.00 92.94 88 ARG A O 1
ATOM 707 N N . ARG A 1 89 ? -11.449 -6.809 6.305 1.00 90.75 89 ARG A N 1
ATOM 708 C CA . ARG A 1 89 ? -11.202 -7.739 7.423 1.00 90.75 89 ARG A CA 1
ATOM 709 C C . ARG A 1 89 ? -10.957 -7.002 8.738 1.00 90.75 89 ARG A C 1
ATOM 711 O O . ARG A 1 89 ? -11.346 -7.500 9.785 1.00 90.75 89 ARG A O 1
ATOM 718 N N . LEU A 1 90 ? -10.296 -5.847 8.683 1.00 91.31 90 LEU A N 1
ATOM 719 C CA . LEU A 1 90 ? -10.060 -4.995 9.848 1.00 91.31 90 LEU A CA 1
ATOM 720 C C . LEU A 1 90 ? -11.356 -4.329 10.320 1.00 91.31 90 LEU A C 1
ATOM 722 O O . LEU A 1 90 ? -11.570 -4.260 11.524 1.00 91.31 90 LEU A O 1
ATOM 726 N N . ASP A 1 91 ? -12.224 -3.923 9.395 1.00 91.31 91 ASP A N 1
ATOM 727 C CA . ASP A 1 91 ? -13.545 -3.374 9.708 1.00 91.31 91 ASP A CA 1
ATOM 728 C C . ASP A 1 91 ? -14.385 -4.417 10.457 1.00 91.31 91 ASP A C 1
ATOM 730 O O . ASP A 1 91 ? -14.867 -4.142 11.548 1.00 91.31 91 ASP A O 1
ATOM 734 N N . ALA A 1 92 ? -14.412 -5.669 9.983 1.00 91.19 92 ALA A N 1
ATOM 735 C CA . ALA A 1 92 ? -15.089 -6.760 10.692 1.00 91.19 92 ALA A CA 1
ATOM 736 C C . ALA A 1 92 ? -14.529 -7.015 12.110 1.00 91.19 92 ALA A C 1
ATOM 738 O O . ALA A 1 92 ? -15.277 -7.341 13.031 1.00 91.19 92 ALA A O 1
ATOM 739 N N . MET A 1 93 ? -13.214 -6.867 12.311 1.00 88.19 93 MET A N 1
ATOM 740 C CA . MET A 1 93 ? -12.602 -6.964 13.644 1.00 88.19 93 MET A CA 1
ATOM 741 C C . MET A 1 93 ? -12.982 -5.777 14.543 1.00 88.19 93 MET A C 1
ATOM 743 O O . MET A 1 93 ? -13.154 -5.953 15.748 1.00 88.19 93 MET A O 1
ATOM 747 N N . ALA A 1 94 ? -13.098 -4.576 13.975 1.00 89.25 94 ALA A N 1
ATOM 748 C CA . ALA A 1 94 ? -13.536 -3.388 14.699 1.00 89.25 94 ALA A CA 1
ATOM 749 C C . ALA A 1 94 ? -15.015 -3.494 15.102 1.00 89.25 94 ALA A C 1
ATOM 751 O O . ALA A 1 94 ? -15.347 -3.224 16.254 1.00 89.25 94 ALA A O 1
ATOM 752 N N . ASP A 1 95 ? -15.877 -3.976 14.207 1.00 90.19 95 ASP A N 1
ATOM 753 C CA . ASP A 1 95 ? -17.294 -4.218 14.494 1.00 90.19 95 ASP A CA 1
ATOM 754 C C . ASP A 1 95 ? -17.466 -5.239 15.625 1.00 90.19 95 ASP A C 1
ATOM 756 O O . ASP A 1 95 ? -18.250 -5.027 16.553 1.00 90.19 95 ASP A O 1
ATOM 760 N N . ALA A 1 96 ? -16.664 -6.310 15.618 1.00 87.69 96 ALA A N 1
ATOM 761 C CA . ALA A 1 96 ? -16.660 -7.296 16.695 1.00 87.69 96 ALA A CA 1
ATOM 762 C C . ALA A 1 96 ? -16.264 -6.682 18.051 1.00 87.69 96 ALA A C 1
ATOM 764 O O . ALA A 1 96 ? -16.854 -7.036 19.072 1.00 87.69 96 ALA A O 1
ATOM 765 N N . LEU A 1 97 ? -15.306 -5.750 18.078 1.00 85.38 97 LEU A N 1
ATOM 766 C CA . LEU A 1 97 ? -14.925 -5.018 19.292 1.00 85.38 97 LEU A CA 1
ATOM 767 C C . LEU A 1 97 ? -16.048 -4.103 19.793 1.00 85.38 97 LEU A C 1
ATOM 769 O O . LEU A 1 97 ? -16.304 -4.059 20.993 1.00 85.38 97 LEU A O 1
ATOM 773 N N . ILE A 1 98 ? -16.731 -3.403 18.883 1.00 86.00 98 ILE A N 1
ATOM 774 C CA . ILE A 1 98 ? -17.856 -2.519 19.218 1.00 86.00 98 ILE A CA 1
ATOM 775 C C . ILE A 1 98 ? -19.021 -3.332 19.791 1.00 86.00 98 ILE A C 1
ATOM 777 O O . ILE A 1 98 ? -19.594 -2.937 20.799 1.00 86.00 98 ILE A O 1
ATOM 781 N N . SER A 1 99 ? -19.330 -4.495 19.208 1.00 83.88 99 SER A N 1
ATOM 782 C CA . SER A 1 99 ? -20.410 -5.370 19.690 1.00 83.88 99 SER A CA 1
ATOM 783 C C . SER A 1 99 ? -20.164 -5.971 21.080 1.00 83.88 99 SER A C 1
ATOM 785 O O . SER A 1 99 ? -21.114 -6.335 21.765 1.00 83.88 99 SER A O 1
ATOM 787 N N . GLN A 1 100 ? -18.900 -6.075 21.497 1.00 77.81 100 GLN A N 1
ATOM 788 C CA . GLN A 1 100 ? -18.501 -6.597 22.809 1.00 77.81 100 GLN A CA 1
ATOM 789 C C . GLN A 1 100 ? -18.372 -5.499 23.870 1.00 77.81 100 GLN A C 1
ATOM 791 O O . GLN A 1 100 ? -18.203 -5.808 25.050 1.00 77.81 100 GLN A O 1
ATOM 796 N N . ALA A 1 101 ? -18.416 -4.225 23.472 1.00 72.38 101 ALA A N 1
ATOM 797 C CA . ALA A 1 101 ? -18.373 -3.126 24.417 1.00 72.38 101 ALA A CA 1
ATOM 798 C C . ALA A 1 101 ? -19.660 -3.140 25.263 1.00 72.38 101 ALA A C 1
ATOM 800 O O . ALA A 1 101 ? -20.754 -3.192 24.693 1.00 72.38 101 ALA A O 1
ATOM 801 N N . PRO A 1 102 ? -19.562 -3.088 26.605 1.00 65.06 102 PRO A N 1
ATOM 802 C CA . PRO A 1 102 ? -20.733 -2.956 27.459 1.00 65.06 102 PRO A CA 1
ATOM 803 C C . PRO A 1 102 ? -21.568 -1.752 27.020 1.00 65.06 102 PRO A C 1
ATOM 805 O O . PRO A 1 102 ? -21.026 -0.671 26.771 1.00 65.06 102 PRO A O 1
ATOM 808 N N . SER A 1 103 ? -22.884 -1.938 26.917 1.00 60.00 103 SER A N 1
ATOM 809 C CA . SER A 1 103 ? -23.827 -0.839 26.715 1.00 60.00 103 SER A CA 1
ATOM 810 C C . SER A 1 103 ? -23.580 0.241 27.774 1.00 60.00 103 SER A C 1
ATOM 812 O O . SER A 1 103 ? -23.344 -0.121 28.929 1.00 60.00 103 SER A O 1
ATOM 814 N N . PRO A 1 104 ? -23.606 1.537 27.406 1.00 56.62 104 PRO A N 1
ATOM 815 C CA . PRO A 1 104 ? -23.315 2.615 28.343 1.00 56.62 104 PRO A CA 1
ATOM 816 C C . PRO A 1 104 ? -24.197 2.458 29.582 1.00 56.62 104 PRO A C 1
ATOM 818 O O . PRO A 1 104 ? -25.421 2.371 29.465 1.00 56.62 104 PRO A O 1
ATOM 821 N N . GLU A 1 105 ? -23.565 2.359 30.753 1.00 56.91 105 GLU A N 1
ATOM 822 C CA . GLU A 1 105 ? -24.273 2.263 32.024 1.00 56.91 105 GLU A CA 1
ATOM 823 C C . GLU A 1 105 ? -25.256 3.443 32.170 1.00 56.91 105 GLU A C 1
ATOM 825 O O . GLU A 1 105 ? -24.972 4.558 31.710 1.00 56.91 105 GLU A O 1
ATOM 830 N N . PRO A 1 106 ? -26.418 3.226 32.815 1.00 56.03 106 PRO A N 1
ATOM 831 C CA . PRO A 1 106 ? -27.496 4.212 32.942 1.00 56.03 106 PRO A CA 1
ATOM 832 C C . PRO A 1 106 ? -27.093 5.526 33.638 1.00 56.03 106 PRO A C 1
ATOM 834 O O . PRO A 1 106 ? -27.864 6.484 33.617 1.00 56.03 106 PRO A O 1
ATOM 837 N N . GLU A 1 107 ? -25.883 5.631 34.191 1.00 53.25 107 GLU A N 1
ATOM 838 C CA . GLU A 1 107 ? -25.332 6.872 34.746 1.00 53.25 107 GLU A CA 1
ATOM 839 C C . GLU A 1 107 ? -25.286 8.011 33.704 1.00 53.25 107 GLU A C 1
ATOM 841 O O . GLU A 1 107 ? -25.581 9.163 34.024 1.00 53.25 107 GLU A O 1
ATOM 846 N N . ALA A 1 108 ? -25.054 7.693 32.423 1.00 53.88 108 ALA A N 1
ATOM 847 C CA . ALA A 1 108 ? -25.133 8.678 31.339 1.00 53.88 108 ALA A CA 1
ATOM 848 C C . ALA A 1 108 ? -26.576 9.111 31.007 1.00 53.88 108 ALA A C 1
ATOM 850 O O . ALA A 1 108 ? -26.776 10.208 30.492 1.00 53.88 108 ALA A O 1
ATOM 851 N N . ALA A 1 109 ? -27.586 8.286 31.306 1.00 51.22 109 ALA A N 1
ATOM 852 C CA . ALA A 1 109 ? -28.993 8.628 31.083 1.00 51.22 109 ALA A CA 1
ATOM 853 C C . ALA A 1 109 ? -29.529 9.587 32.162 1.00 51.22 109 ALA A C 1
ATOM 855 O O . ALA A 1 109 ? -30.312 10.482 31.850 1.00 51.22 109 ALA A O 1
ATOM 856 N N . HIS A 1 110 ? -29.060 9.463 33.410 1.00 50.16 110 HIS A N 1
ATOM 857 C CA . HIS A 1 110 ? -29.430 10.379 34.495 1.00 50.16 110 HIS A CA 1
ATOM 858 C C . HIS A 1 110 ? -28.781 11.766 34.363 1.00 50.16 110 HIS A C 1
ATOM 860 O O . HIS A 1 110 ? -29.418 12.759 34.699 1.00 50.16 110 HIS A O 1
ATOM 866 N N . ALA A 1 111 ? -27.569 11.862 33.804 1.00 53.19 111 ALA A N 1
ATOM 867 C CA . ALA A 1 111 ? -26.904 13.145 33.542 1.00 53.19 111 ALA A CA 1
ATOM 868 C C . ALA A 1 111 ? -27.519 13.953 32.377 1.00 53.19 111 ALA A C 1
ATOM 870 O O . ALA A 1 111 ? -27.193 15.122 32.207 1.00 53.19 111 ALA A O 1
ATOM 871 N N . VAL A 1 112 ? -28.381 13.340 31.559 1.00 54.03 112 VAL A N 1
ATOM 872 C CA . VAL A 1 112 ? -29.102 14.004 30.453 1.00 54.03 112 VAL A CA 1
ATOM 873 C C . VAL A 1 112 ? -30.488 14.500 30.898 1.00 54.03 112 VAL A C 1
ATOM 875 O O . VAL A 1 112 ? -31.097 15.315 30.209 1.00 54.03 112 VAL A O 1
ATOM 878 N N . ALA A 1 113 ? -30.986 14.028 32.046 1.00 50.25 113 ALA A N 1
ATOM 879 C CA . ALA A 1 113 ? -32.306 14.365 32.581 1.00 50.25 113 ALA A CA 1
ATOM 880 C C . ALA A 1 113 ? -32.287 15.453 33.679 1.00 50.25 113 ALA A C 1
ATOM 882 O O . ALA A 1 113 ? -33.354 15.795 34.190 1.00 50.25 113 ALA A O 1
ATOM 883 N N . ALA A 1 114 ? -31.111 15.982 34.038 1.00 40.88 114 ALA A N 1
ATOM 884 C CA . ALA A 1 114 ? -30.907 17.056 35.019 1.00 40.88 114 ALA A CA 1
ATOM 885 C C . ALA A 1 114 ? -30.251 18.274 34.357 1.00 40.88 114 ALA A C 1
ATOM 887 O O . ALA A 1 114 ? -30.633 19.407 34.723 1.00 40.88 114 ALA A O 1
#

Secondary structure (DSSP, 8-state):
--PPPHHHHHHHHH-HHHHHHHHHHHHHHHHHHHHHHHHHHHHHHHHHH-HHHHH-BSSSS-BHHHHHHHHHHHHHHHHHHHHHHHHHHHHHHHHHHHHHSPPPPTHHHHTT--